Protein AF-A0A496WR95-F1 (afdb_monomer)

Solvent-accessible surface area (backbone atoms only — not comparable to full-atom values): 10090 Å² total; per-residue (Å²): 96,46,70,61,43,47,56,58,39,49,32,73,74,84,10,14,48,16,23,23,54,25,25,51,47,44,75,73,27,64,92,39,68,67,49,46,51,47,42,63,76,55,61,83,81,77,85,80,84,68,96,68,78,82,79,93,57,56,58,22,40,31,86,87,44,93,57,62,47,68,70,46,52,54,48,52,60,55,52,44,74,41,89,82,33,68,60,46,48,50,45,66,73,42,41,69,59,52,25,62,66,62,72,21,18,63,32,64,34,32,53,50,18,45,50,33,53,69,68,69,53,53,43,71,56,45,19,54,51,48,38,57,71,46,42,66,59,32,45,52,51,30,58,50,53,66,72,66,45,81,91,69,64,88,79,50,77,90,76,59,85,68,91,81,66,90,63,85,82,78,82,79,128

Radius of gyration: 20.05 Å; Cα contacts (8 Å, |Δi|>4): 185; chains: 1; bounding box: 42×37×78 Å

Nearest PDB structures (foldseek):
  6hxn-assembly1_A  TM=6.930E-01  e=1.900E-02  Chlorobium limicola
  6hxj-assembly1_B  TM=6.794E-01  e=2.232E-02  Chlorobium limicola
  6nzy-assembly1_C  TM=6.700E-01  e=2.768E-02  Chlorobium limicola
  6qcl-assembly2_B  TM=6.889E-01  e=5.274E-02  Chlorobium limicola
  3o8j-assembly2_D  TM=5.739E-01  e=4.288E-01  Salmonella enterica subsp. enterica serovar Typhimurium

Sequence (173 aa):
ALIAAISVGAGNLGGSREVYTALQYWQQCGTDLDAWREIIKNPPQEERTDSWPEFEHTPGFDPNGGSCPTPVKQLLDHLCSIDGTDTLYWLQKHRADLEGYSQMPLSFSGIAAAIFFDLE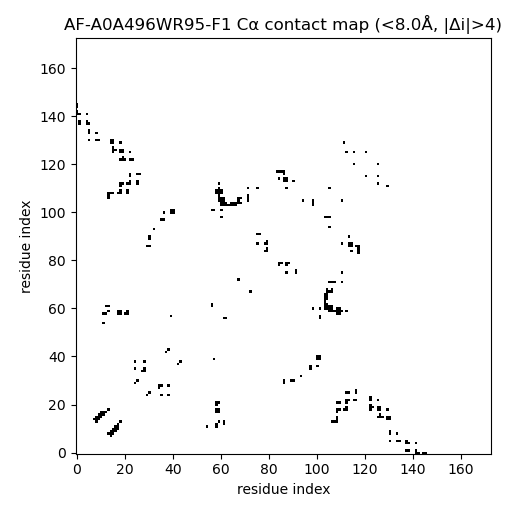FEPEQAEIIYLMLRLPGAAAHALEQEKMGFSRYPFFLDGISLTDDPGPVSNSE

pLDDT: mean 84.77, std 13.88, range [40.72, 97.31]

Secondary structure (DSSP, 8-state):
-HHHHHHHHTSTTTSHHHHHHHHHHHHHHTT-HHHHHHHHHS-----S-S-PPPPSS-TTB-TT-SS--HHHHHHHHHHHTSTT-HHHHHHHHHHHHHHHHHTS-B-HHHHHHHHHHHTT--HHHHHHHHHHHHHHHHHHHHHHHHHH-GGG----GGG---TT---------

Mean predicted aligned error: 8.59 Å

Structure (mmCIF, N/CA/C/O backbone):
data_AF-A0A496WR95-F1
#
_entry.id   AF-A0A496WR95-F1
#
loop_
_atom_site.group_PDB
_atom_site.id
_atom_site.type_symbol
_atom_site.label_atom_id
_atom_site.label_alt_id
_atom_site.label_comp_id
_atom_site.label_asym_id
_atom_site.label_entity_id
_atom_site.label_seq_id
_atom_site.pdbx_PDB_ins_code
_atom_site.Cartn_x
_atom_site.Cartn_y
_atom_site.Cartn_z
_atom_site.occupancy
_atom_site.B_iso_or_equiv
_atom_site.auth_seq_id
_atom_site.auth_comp_id
_atom_site.auth_asym_id
_atom_site.auth_atom_id
_atom_site.pdbx_PDB_model_num
ATOM 1 N N . ALA A 1 1 ? 18.546 6.470 -17.337 1.00 64.94 1 ALA A N 1
ATOM 2 C CA . ALA A 1 1 ? 17.862 5.243 -16.882 1.00 64.94 1 ALA A CA 1
ATOM 3 C C . ALA A 1 1 ? 17.355 5.386 -15.447 1.00 64.94 1 ALA A C 1
ATOM 5 O O . ALA A 1 1 ? 16.148 5.404 -15.272 1.00 64.94 1 ALA A O 1
ATOM 6 N N . LEU A 1 2 ? 18.227 5.588 -14.446 1.00 69.62 2 LEU A N 1
ATOM 7 C CA . LEU A 1 2 ? 17.812 5.649 -13.034 1.00 69.62 2 LEU A CA 1
ATOM 8 C C . LEU A 1 2 ? 16.747 6.717 -12.730 1.00 69.62 2 LEU A C 1
ATOM 10 O O . LEU A 1 2 ? 15.704 6.371 -12.201 1.00 69.62 2 LEU A O 1
ATOM 14 N N . ILE A 1 3 ? 16.965 7.983 -13.107 1.00 77.19 3 ILE A N 1
ATOM 15 C CA . ILE A 1 3 ? 15.983 9.055 -12.848 1.00 77.19 3 ILE A CA 1
ATOM 16 C C . ILE A 1 3 ? 14.618 8.725 -13.466 1.00 77.19 3 ILE A C 1
ATOM 18 O O . ILE A 1 3 ? 13.611 8.832 -12.784 1.00 77.19 3 ILE A O 1
ATOM 22 N N . ALA A 1 4 ? 14.585 8.221 -14.702 1.00 68.81 4 ALA A N 1
ATOM 23 C CA . ALA A 1 4 ? 13.341 7.796 -15.346 1.00 68.81 4 ALA A CA 1
ATOM 24 C C . ALA A 1 4 ? 12.671 6.615 -14.615 1.00 68.81 4 ALA A C 1
ATOM 26 O O . ALA A 1 4 ? 11.460 6.623 -14.422 1.00 68.81 4 ALA A O 1
ATOM 27 N N . ALA A 1 5 ? 13.448 5.627 -14.157 1.00 67.25 5 ALA A N 1
ATOM 28 C CA . ALA A 1 5 ? 12.931 4.493 -13.390 1.00 67.25 5 ALA A CA 1
ATOM 29 C C . ALA A 1 5 ? 12.360 4.920 -12.024 1.00 67.25 5 ALA A C 1
ATOM 31 O O . ALA A 1 5 ? 11.349 4.380 -11.579 1.00 67.25 5 ALA A O 1
ATOM 32 N N . ILE A 1 6 ? 12.977 5.915 -11.380 1.00 74.81 6 ILE A N 1
ATOM 33 C CA . ILE A 1 6 ? 12.491 6.512 -10.129 1.00 74.81 6 ILE A CA 1
ATOM 34 C C . ILE A 1 6 ? 11.215 7.315 -10.380 1.00 74.81 6 ILE A C 1
ATOM 36 O O . ILE A 1 6 ? 10.261 7.162 -9.626 1.00 74.81 6 ILE A O 1
ATOM 40 N N . SER A 1 7 ? 11.162 8.115 -11.449 1.00 76.19 7 SER A N 1
ATOM 41 C CA . SER A 1 7 ? 9.969 8.889 -11.807 1.00 76.19 7 SER A CA 1
ATOM 42 C C . SER A 1 7 ? 8.741 7.999 -12.014 1.00 76.19 7 SER A C 1
ATOM 44 O O . SER A 1 7 ? 7.657 8.360 -11.574 1.00 76.19 7 SER A O 1
ATOM 46 N N . VAL A 1 8 ? 8.903 6.807 -12.601 1.00 69.56 8 VAL A N 1
ATOM 47 C CA . VAL A 1 8 ? 7.811 5.818 -12.705 1.00 69.56 8 VAL A CA 1
ATOM 48 C C . VAL A 1 8 ? 7.398 5.287 -11.326 1.00 69.56 8 VAL A C 1
ATOM 50 O O . VAL A 1 8 ? 6.218 5.070 -11.071 1.00 69.56 8 VAL A O 1
ATOM 53 N N . GLY A 1 9 ? 8.351 5.114 -10.407 1.00 74.06 9 GLY A N 1
ATOM 54 C CA . GLY A 1 9 ? 8.086 4.709 -9.024 1.00 74.06 9 GLY A CA 1
ATOM 55 C C . GLY A 1 9 ? 7.384 5.765 -8.165 1.00 74.06 9 GLY A C 1
ATOM 56 O O . GLY A 1 9 ? 6.936 5.421 -7.074 1.00 74.06 9 GLY A O 1
ATOM 57 N N . ALA A 1 10 ? 7.270 7.006 -8.645 1.00 81.56 10 ALA A N 1
ATOM 58 C CA . ALA A 1 10 ? 6.590 8.097 -7.951 1.00 81.56 10 ALA A CA 1
ATOM 59 C C . ALA A 1 10 ? 5.093 8.231 -8.301 1.00 81.56 10 ALA A C 1
ATOM 61 O O . ALA A 1 10 ? 4.410 9.069 -7.728 1.00 81.56 10 ALA A O 1
ATOM 62 N N . GLY A 1 11 ? 4.581 7.434 -9.246 1.00 81.62 11 GLY A N 1
ATOM 63 C CA . GLY A 1 11 ? 3.224 7.593 -9.780 1.00 81.62 11 GLY A CA 1
ATOM 64 C C . GLY A 1 11 ? 2.087 7.019 -8.921 1.00 81.62 11 GLY A C 1
ATOM 65 O O . GLY A 1 11 ? 2.294 6.455 -7.848 1.00 81.62 11 GLY A O 1
ATOM 66 N N . ASN A 1 12 ? 0.870 7.122 -9.463 1.00 82.25 12 ASN A N 1
ATOM 67 C CA . ASN A 1 12 ? -0.390 6.742 -8.807 1.00 82.25 12 ASN A CA 1
ATOM 68 C C . ASN A 1 12 ? -0.710 5.236 -8.864 1.00 82.25 12 ASN A C 1
ATOM 70 O O . ASN A 1 12 ? -1.647 4.796 -8.211 1.00 82.25 12 ASN A O 1
ATOM 74 N N . LEU A 1 13 ? 0.043 4.434 -9.625 1.00 84.44 13 LEU A N 1
ATOM 75 C CA . LEU A 1 13 ? -0.167 2.986 -9.750 1.00 84.44 13 LEU A CA 1
ATOM 76 C C . LEU A 1 13 ? 1.041 2.226 -9.199 1.00 84.44 13 LEU A C 1
ATOM 78 O O . LEU A 1 13 ? 2.097 2.168 -9.835 1.00 84.44 13 LEU A O 1
ATOM 82 N N . GLY A 1 14 ? 0.904 1.664 -7.999 1.00 79.88 14 GLY A N 1
ATOM 83 C CA . GLY A 1 14 ? 1.973 0.965 -7.289 1.00 79.88 14 GLY A CA 1
ATOM 84 C C . GLY A 1 14 ? 3.138 1.865 -6.864 1.00 79.88 14 GLY A C 1
ATOM 85 O O . GLY A 1 14 ? 4.180 1.345 -6.466 1.00 79.88 14 GLY A O 1
ATOM 86 N N . GLY A 1 15 ? 3.023 3.187 -7.008 1.00 88.00 15 GLY A N 1
ATOM 87 C CA . GLY A 1 15 ? 4.084 4.153 -6.726 1.00 88.00 15 GLY A CA 1
ATOM 88 C C . GLY A 1 15 ? 3.912 4.873 -5.389 1.00 88.00 15 GLY A C 1
ATOM 89 O O . GLY A 1 15 ? 2.991 4.601 -4.622 1.00 88.00 15 GLY A O 1
ATOM 90 N N . SER A 1 16 ? 4.832 5.787 -5.085 1.00 89.75 16 SER A N 1
ATOM 91 C CA . SER A 1 16 ? 4.840 6.499 -3.802 1.00 89.75 16 SER A CA 1
ATOM 92 C C . SER A 1 16 ? 3.624 7.401 -3.597 1.00 89.75 16 SER A C 1
ATOM 94 O O . SER A 1 16 ? 3.122 7.470 -2.477 1.00 89.75 16 SER A O 1
ATOM 96 N N . ARG A 1 17 ? 3.100 8.027 -4.660 1.00 91.44 17 ARG A N 1
ATOM 97 C CA . ARG A 1 17 ? 1.899 8.866 -4.560 1.00 91.44 17 ARG A CA 1
ATOM 98 C C . ARG A 1 17 ? 0.641 8.059 -4.237 1.00 91.44 17 ARG A C 1
ATOM 100 O O . ARG A 1 17 ? -0.261 8.535 -3.548 1.00 91.44 17 ARG A O 1
ATOM 107 N N . GLU A 1 18 ? 0.588 6.806 -4.675 1.00 92.81 18 GLU A N 1
ATOM 108 C CA . GLU A 1 18 ? -0.474 5.900 -4.247 1.00 92.81 18 GLU A CA 1
ATOM 109 C C . GLU A 1 18 ? -0.412 5.640 -2.739 1.00 92.81 18 GLU A C 1
ATOM 111 O O . GLU A 1 18 ? -1.440 5.675 -2.072 1.00 92.81 18 GLU A O 1
ATOM 116 N N . VAL A 1 19 ? 0.789 5.428 -2.190 1.00 95.38 19 VAL A N 1
ATOM 117 C CA . VAL A 1 19 ? 0.980 5.202 -0.749 1.00 95.38 19 VAL A CA 1
ATOM 118 C C . VAL A 1 19 ? 0.586 6.426 0.070 1.00 95.38 19 VAL A C 1
ATOM 120 O O . VAL A 1 19 ? -0.071 6.260 1.093 1.00 95.38 19 VAL A O 1
ATOM 123 N N . TYR A 1 20 ? 0.924 7.633 -0.393 1.00 94.31 20 TYR A N 1
ATOM 124 C CA . TYR A 1 20 ? 0.460 8.890 0.204 1.00 94.31 20 TYR A CA 1
ATOM 125 C C . TYR A 1 20 ? -1.065 8.883 0.382 1.00 94.31 20 TYR A C 1
ATOM 127 O O . TYR A 1 20 ? -1.585 9.039 1.486 1.00 94.31 20 TYR A O 1
ATOM 135 N N . THR A 1 21 ? -1.778 8.619 -0.712 1.00 93.81 21 THR A N 1
ATOM 136 C CA . THR A 1 21 ? -3.245 8.685 -0.756 1.00 93.81 21 THR A CA 1
ATOM 137 C C . THR A 1 21 ? -3.878 7.533 0.030 1.00 93.81 21 THR A C 1
ATOM 139 O O . THR A 1 21 ? -4.827 7.726 0.785 1.00 93.81 21 THR A O 1
ATOM 142 N N . ALA A 1 22 ? -3.314 6.327 -0.075 1.00 95.62 22 ALA A N 1
ATOM 143 C CA . ALA A 1 22 ? -3.753 5.170 0.698 1.00 95.62 22 ALA A CA 1
ATOM 144 C C . ALA A 1 22 ? -3.569 5.389 2.208 1.00 95.62 22 ALA A C 1
ATOM 146 O O . ALA A 1 22 ? -4.422 4.980 2.993 1.00 95.62 22 ALA A O 1
ATOM 147 N N . LEU A 1 23 ? -2.495 6.061 2.632 1.00 96.62 23 LEU A N 1
ATOM 148 C CA . LEU A 1 23 ? -2.289 6.415 4.036 1.00 96.62 23 LEU A CA 1
ATOM 149 C C . LEU A 1 23 ? -3.312 7.453 4.511 1.00 96.62 23 LEU A C 1
ATOM 151 O O . LEU A 1 23 ? -3.843 7.310 5.608 1.00 96.62 23 LEU A O 1
ATOM 155 N N . GLN A 1 24 ? -3.680 8.433 3.682 1.00 95.44 24 GLN A N 1
ATOM 156 C CA . GLN A 1 24 ? -4.786 9.340 4.015 1.00 95.44 24 GLN A CA 1
ATOM 157 C C . GLN A 1 24 ? -6.106 8.584 4.220 1.00 95.44 24 GLN A C 1
ATOM 159 O O . GLN A 1 24 ? -6.883 8.934 5.108 1.00 95.44 24 GLN A O 1
ATOM 164 N N . TYR A 1 25 ? -6.356 7.524 3.446 1.00 95.69 25 TYR A N 1
ATOM 165 C CA . TYR A 1 25 ? -7.543 6.684 3.635 1.00 95.69 25 TYR A CA 1
ATOM 166 C C . TYR A 1 25 ? -7.465 5.914 4.957 1.00 95.69 25 TYR A C 1
ATOM 168 O O . TYR A 1 25 ? -8.442 5.891 5.702 1.00 95.69 25 TYR A O 1
ATOM 176 N N . TRP A 1 26 ? -6.296 5.370 5.312 1.00 97.00 26 TRP A N 1
ATOM 177 C CA . TRP A 1 26 ? -6.075 4.771 6.634 1.00 97.00 26 TRP A CA 1
ATOM 178 C C . TRP A 1 26 ? -6.291 5.766 7.776 1.00 97.00 26 TRP A C 1
ATOM 180 O O . TRP A 1 26 ? -6.940 5.422 8.756 1.00 97.00 26 TRP A O 1
ATOM 190 N N . GLN A 1 27 ? -5.827 7.008 7.647 1.00 95.88 27 GLN A N 1
ATOM 191 C CA . GLN A 1 27 ? -6.040 8.045 8.661 1.00 95.88 27 GLN A CA 1
ATOM 192 C C . GLN A 1 27 ? -7.521 8.422 8.828 1.00 95.88 27 GLN A C 1
ATOM 194 O O . GLN A 1 27 ? -7.944 8.761 9.932 1.00 95.88 27 GLN A O 1
ATOM 199 N N . GLN A 1 28 ? -8.319 8.348 7.757 1.00 95.25 28 GLN A N 1
ATOM 200 C CA . GLN A 1 28 ? -9.756 8.640 7.796 1.00 95.25 28 GLN A CA 1
ATOM 201 C C . GLN A 1 28 ? -10.591 7.460 8.302 1.00 95.25 28 GLN A C 1
ATOM 203 O O . GLN A 1 28 ? -11.514 7.650 9.092 1.00 95.25 28 GLN A O 1
ATOM 208 N N . CYS A 1 29 ? -10.295 6.249 7.831 1.00 96.50 29 CYS A N 1
ATOM 209 C CA . CYS A 1 29 ? -11.113 5.066 8.087 1.00 96.50 29 CYS A CA 1
ATOM 210 C C . CYS A 1 29 ? -10.623 4.244 9.282 1.00 96.50 29 CYS A C 1
ATOM 212 O O . CYS A 1 29 ? -11.418 3.559 9.923 1.00 96.50 29 CYS A O 1
ATOM 214 N N . GLY A 1 30 ? -9.322 4.269 9.578 1.00 95.31 30 GLY A N 1
ATOM 215 C CA . GLY A 1 30 ? -8.693 3.387 10.556 1.00 95.31 30 GLY A CA 1
ATOM 216 C C . GLY A 1 30 ? -9.092 1.929 10.324 1.00 95.31 30 GLY A C 1
ATOM 217 O O . GLY A 1 30 ? -8.994 1.402 9.215 1.00 95.31 30 GLY A O 1
ATOM 218 N N . THR A 1 31 ? -9.596 1.289 11.376 1.00 96.38 31 THR A N 1
ATOM 219 C CA . THR A 1 31 ? -10.086 -0.098 11.372 1.00 96.38 31 THR A CA 1
ATOM 220 C C . THR A 1 31 ? -11.621 -0.198 11.304 1.00 96.38 31 THR A C 1
ATOM 222 O O . THR A 1 31 ? -12.213 -1.191 11.738 1.00 96.38 31 THR A O 1
ATOM 225 N N . ASP A 1 32 ? -12.295 0.816 10.752 1.00 97.12 32 ASP A N 1
ATOM 226 C CA . ASP A 1 32 ? -13.744 0.816 10.524 1.00 97.12 32 ASP A CA 1
ATOM 227 C C . ASP A 1 32 ? -14.089 0.331 9.104 1.00 97.12 32 ASP A C 1
A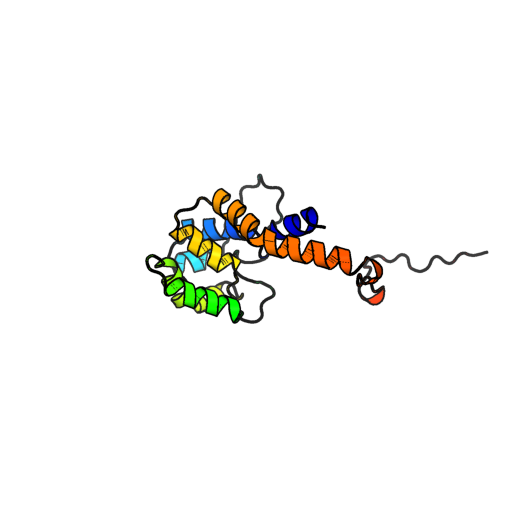TOM 229 O O . ASP A 1 32 ? -13.842 1.006 8.103 1.00 97.12 32 ASP A O 1
ATOM 233 N N . LEU A 1 33 ? -14.698 -0.855 9.015 1.00 96.31 33 LEU A N 1
ATOM 234 C CA . LEU A 1 33 ? -15.049 -1.482 7.740 1.00 96.31 33 LEU A CA 1
ATOM 235 C C . LEU A 1 33 ? -16.119 -0.704 6.960 1.00 96.31 33 LEU A C 1
ATOM 237 O O . LEU A 1 33 ? -16.087 -0.702 5.727 1.00 96.31 33 LEU A O 1
ATOM 241 N N . ASP A 1 34 ? -17.064 -0.064 7.649 1.00 96.69 34 ASP A N 1
ATOM 242 C CA . ASP A 1 34 ? -18.111 0.718 6.992 1.00 96.69 34 ASP A CA 1
ATOM 243 C C . ASP A 1 34 ? -17.529 2.025 6.443 1.00 96.69 34 ASP A C 1
ATOM 245 O O . ASP A 1 34 ? -17.841 2.402 5.312 1.00 96.69 34 ASP A O 1
ATOM 249 N N . ALA A 1 35 ? -16.603 2.656 7.173 1.00 96.88 35 ALA A N 1
ATOM 250 C CA . ALA A 1 35 ? -15.859 3.810 6.667 1.00 96.88 35 ALA A CA 1
ATOM 251 C C . ALA A 1 35 ? -15.055 3.454 5.404 1.00 96.88 35 ALA A C 1
ATOM 253 O O . ALA A 1 35 ? -15.114 4.180 4.410 1.00 96.88 35 ALA A O 1
ATOM 254 N N . TRP A 1 36 ? -14.377 2.300 5.402 1.00 97.31 36 TRP A N 1
ATOM 255 C CA . TRP A 1 36 ? -13.681 1.785 4.219 1.00 97.31 36 TRP A CA 1
ATOM 256 C C . TRP A 1 36 ? -14.625 1.540 3.041 1.00 97.31 36 TRP A C 1
ATOM 258 O O . TRP A 1 36 ? -14.323 1.884 1.900 1.00 97.31 36 TRP A O 1
ATOM 268 N N . ARG A 1 37 ? -15.799 0.961 3.291 1.00 96.56 37 ARG A N 1
ATOM 269 C CA . ARG A 1 37 ? -16.797 0.741 2.241 1.00 96.56 37 ARG A CA 1
ATOM 270 C C . ARG A 1 37 ? -17.270 2.054 1.618 1.00 96.56 37 ARG A C 1
ATOM 272 O O . ARG A 1 37 ? -17.458 2.105 0.402 1.00 96.56 37 ARG A O 1
ATOM 279 N N . GLU A 1 38 ? -17.486 3.085 2.430 1.00 96.00 38 GLU A N 1
ATOM 280 C CA . GLU A 1 38 ? -17.934 4.391 1.950 1.00 96.00 38 GLU A CA 1
ATOM 281 C C . GLU A 1 38 ? -16.842 5.126 1.174 1.00 96.00 38 GLU A C 1
ATOM 283 O O . GLU A 1 38 ? -17.123 5.591 0.071 1.00 96.00 38 GLU A O 1
ATOM 288 N N . ILE A 1 39 ? -15.598 5.162 1.669 1.00 95.06 39 ILE A N 1
ATOM 289 C CA . ILE A 1 39 ? -14.503 5.857 0.973 1.00 95.06 39 ILE A CA 1
ATOM 290 C C . ILE A 1 39 ? -14.156 5.193 -0.366 1.00 95.06 39 ILE A C 1
ATOM 292 O O . ILE A 1 39 ? -13.853 5.878 -1.336 1.00 95.06 39 ILE A O 1
ATOM 296 N N . ILE A 1 40 ? -14.264 3.862 -0.458 1.00 94.12 40 ILE A N 1
ATOM 297 C CA . ILE A 1 40 ? -14.032 3.122 -1.707 1.00 94.12 40 ILE A CA 1
ATOM 298 C C . ILE A 1 40 ? -15.092 3.472 -2.757 1.00 94.12 40 ILE A C 1
ATOM 300 O O . ILE A 1 40 ? -14.782 3.599 -3.940 1.00 94.12 40 ILE A O 1
ATOM 304 N N . LYS A 1 41 ? -16.353 3.617 -2.338 1.00 92.56 41 LYS A N 1
ATOM 305 C CA . LYS A 1 41 ? -17.468 3.935 -3.243 1.00 92.56 41 LYS A CA 1
ATOM 306 C C . LYS A 1 41 ? -17.533 5.410 -3.611 1.00 92.56 41 LYS A C 1
ATOM 308 O O . LYS A 1 41 ? -17.942 5.740 -4.720 1.00 92.56 41 LYS A O 1
ATOM 313 N N . ASN A 1 42 ? -17.185 6.267 -2.661 1.00 91.69 42 ASN A N 1
ATOM 314 C CA . ASN A 1 42 ? -17.281 7.713 -2.749 1.00 91.69 42 ASN A CA 1
ATOM 315 C C . ASN A 1 42 ? -15.915 8.315 -2.381 1.00 91.69 42 ASN A C 1
ATOM 317 O O . ASN A 1 42 ? -15.780 8.896 -1.300 1.00 91.69 42 ASN A O 1
ATOM 321 N N . PRO A 1 43 ? -14.891 8.149 -3.242 1.00 88.88 43 PRO A N 1
ATOM 322 C CA . PRO A 1 43 ? -13.556 8.647 -2.951 1.00 88.88 43 PRO A CA 1
ATOM 323 C C . PRO A 1 43 ? -13.578 10.172 -2.767 1.00 88.88 43 PRO A C 1
ATOM 325 O O . PRO A 1 43 ? -14.312 10.864 -3.486 1.00 88.88 43 PRO A O 1
ATOM 328 N N . PRO A 1 44 ? -12.787 10.721 -1.826 1.00 85.75 44 PRO A N 1
ATOM 329 C CA . PRO A 1 44 ? -12.683 12.159 -1.640 1.00 85.75 44 PRO A CA 1
ATOM 330 C C . PRO A 1 44 ? -12.235 12.832 -2.939 1.00 85.75 44 PRO A C 1
ATOM 332 O O . PRO A 1 44 ? -11.282 12.391 -3.581 1.00 85.75 44 PRO A O 1
ATOM 335 N N . GLN A 1 45 ? -12.910 13.914 -3.325 1.00 74.75 45 GLN A N 1
ATOM 336 C CA . GLN A 1 45 ? -12.435 14.758 -4.416 1.00 74.75 45 GLN A CA 1
ATOM 337 C C . GLN A 1 45 ? -11.308 15.640 -3.879 1.00 74.75 45 GLN A C 1
ATOM 339 O O . GLN A 1 45 ? -11.550 16.485 -3.019 1.00 74.75 45 GLN A O 1
ATOM 344 N N . GLU A 1 46 ? -10.082 15.444 -4.363 1.00 64.88 46 GLU A N 1
ATOM 345 C CA . GLU A 1 46 ? -8.966 16.318 -3.998 1.00 64.88 46 GLU A CA 1
ATOM 346 C C . GLU A 1 46 ? -9.257 17.760 -4.463 1.00 64.88 46 GLU A C 1
ATOM 348 O O . GLU A 1 46 ? -9.455 18.026 -5.655 1.00 64.88 46 GLU A O 1
ATOM 353 N N . GLU A 1 47 ? -9.282 18.713 -3.522 1.00 54.78 47 GLU A N 1
ATOM 354 C CA . GLU A 1 47 ? -9.323 20.147 -3.826 1.00 54.78 47 GLU A CA 1
ATOM 355 C C . GLU A 1 47 ? -7.991 20.546 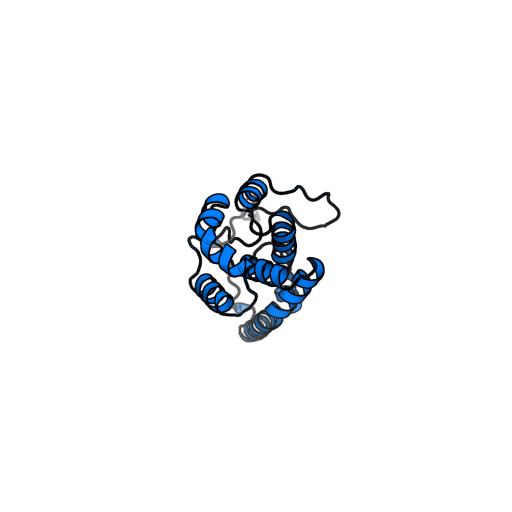-4.487 1.00 54.78 47 GLU A C 1
ATOM 357 O O . GLU A 1 47 ? -6.969 20.783 -3.845 1.00 54.78 47 GLU A O 1
ATOM 362 N N . ARG A 1 48 ? -8.003 20.529 -5.822 1.00 52.47 48 ARG A N 1
ATOM 363 C CA . ARG A 1 48 ? -6.853 20.657 -6.726 1.00 52.47 48 ARG A CA 1
ATOM 364 C C . ARG A 1 48 ? -5.852 21.758 -6.343 1.00 52.47 48 ARG A C 1
ATOM 366 O O . ARG A 1 48 ? -6.106 22.940 -6.566 1.00 52.47 48 ARG A O 1
ATOM 373 N N . THR A 1 49 ? -4.653 21.336 -5.939 1.00 50.88 49 THR A N 1
ATOM 374 C CA . THR A 1 49 ? -3.394 22.087 -6.153 1.00 50.88 49 THR A CA 1
ATOM 375 C C . THR A 1 49 ? -2.313 21.231 -6.838 1.00 50.88 49 THR A C 1
ATOM 377 O O . THR A 1 49 ? -1.346 21.772 -7.373 1.00 50.88 49 THR A O 1
ATOM 380 N N . ASP A 1 50 ? -2.494 19.908 -6.897 1.00 56.28 50 ASP A N 1
ATOM 381 C CA . ASP A 1 50 ? -1.512 18.974 -7.442 1.00 56.28 50 ASP A CA 1
ATOM 382 C C . ASP A 1 50 ? -1.711 18.700 -8.941 1.00 56.28 50 ASP A C 1
ATOM 384 O O . ASP A 1 50 ? -2.821 18.594 -9.454 1.00 56.28 50 ASP A O 1
ATOM 388 N N . SER A 1 51 ? -0.592 18.583 -9.657 1.00 64.25 51 SER A N 1
ATOM 389 C CA . SER A 1 51 ? -0.531 18.319 -11.107 1.00 64.25 51 SER A CA 1
ATOM 390 C C . SER A 1 51 ? -0.739 16.844 -11.486 1.00 64.25 51 SER A C 1
ATOM 392 O O . SER A 1 51 ? -0.495 16.457 -12.631 1.00 64.25 51 SER A O 1
ATOM 394 N N . TRP A 1 52 ? -1.171 16.017 -10.532 1.00 68.56 52 TRP A N 1
ATOM 395 C CA . TRP A 1 52 ? -1.360 14.582 -10.713 1.00 68.56 52 TRP A CA 1
ATOM 396 C C . TRP A 1 52 ? -2.736 14.262 -11.325 1.00 68.56 52 TRP A C 1
ATOM 398 O O . TRP A 1 52 ? -3.714 14.954 -11.039 1.00 68.56 52 TRP A O 1
ATOM 408 N N . PRO A 1 53 ? -2.830 13.231 -12.185 1.00 70.56 53 PRO A N 1
ATOM 409 C CA . PRO A 1 53 ? -4.105 12.771 -12.722 1.00 70.56 53 PRO A CA 1
ATOM 410 C C . PRO A 1 53 ? -4.970 12.132 -11.628 1.00 70.56 53 PRO A C 1
ATOM 412 O O . PRO A 1 53 ? -4.457 11.645 -10.620 1.00 70.56 53 PRO A O 1
ATOM 415 N N . GLU A 1 54 ? -6.282 12.113 -11.855 1.00 77.12 54 GLU A N 1
ATOM 416 C CA . GLU A 1 54 ? -7.250 11.472 -10.959 1.00 77.12 54 GLU A CA 1
ATOM 417 C C . GLU A 1 54 ? -6.973 9.962 -10.849 1.00 77.12 54 GLU A C 1
ATOM 419 O O . GLU A 1 54 ? -6.514 9.326 -11.802 1.00 77.12 54 GLU A O 1
ATOM 424 N N . PHE A 1 55 ? -7.224 9.384 -9.673 1.00 80.38 55 PHE A N 1
ATOM 425 C CA . PHE A 1 55 ? -7.095 7.943 -9.478 1.00 80.38 55 PHE A CA 1
ATOM 426 C C . PHE A 1 55 ? -8.212 7.205 -10.221 1.00 80.38 55 PHE A C 1
ATOM 428 O O . PHE A 1 55 ? -9.395 7.469 -10.014 1.00 80.38 55 PHE A O 1
ATOM 435 N N . GLU A 1 56 ? -7.830 6.240 -11.056 1.00 82.88 56 GLU A N 1
ATOM 436 C CA . GLU A 1 56 ? -8.765 5.352 -11.763 1.00 82.88 56 GLU A CA 1
ATOM 437 C C . GLU A 1 56 ? -9.151 4.122 -10.921 1.00 82.88 56 GLU A C 1
ATOM 439 O O . GLU A 1 56 ? -10.013 3.331 -11.307 1.00 82.88 56 GLU A O 1
ATOM 444 N N . HIS A 1 57 ? -8.511 3.951 -9.762 1.00 89.75 57 HIS A N 1
ATOM 445 C CA . HIS A 1 57 ? -8.651 2.797 -8.883 1.00 89.75 57 HIS A CA 1
ATOM 446 C C . HIS A 1 57 ? -8.545 3.193 -7.409 1.00 89.75 57 HIS A C 1
ATOM 448 O O . HIS A 1 57 ? -8.074 4.277 -7.074 1.00 89.75 57 HIS A O 1
ATOM 454 N N . THR A 1 58 ? -8.972 2.306 -6.509 1.00 92.69 58 THR A N 1
ATOM 455 C CA . THR A 1 58 ? -8.810 2.525 -5.066 1.00 92.69 58 THR A CA 1
ATOM 456 C C . THR A 1 58 ? -7.323 2.457 -4.686 1.00 92.69 58 THR A C 1
ATOM 458 O O . THR A 1 58 ? -6.719 1.398 -4.880 1.00 92.69 58 THR A O 1
ATOM 461 N N . PRO A 1 59 ? -6.731 3.512 -4.091 1.00 93.94 59 PRO A N 1
ATOM 462 C CA . PRO A 1 59 ? -5.330 3.503 -3.679 1.00 93.94 59 PRO A CA 1
ATOM 463 C C .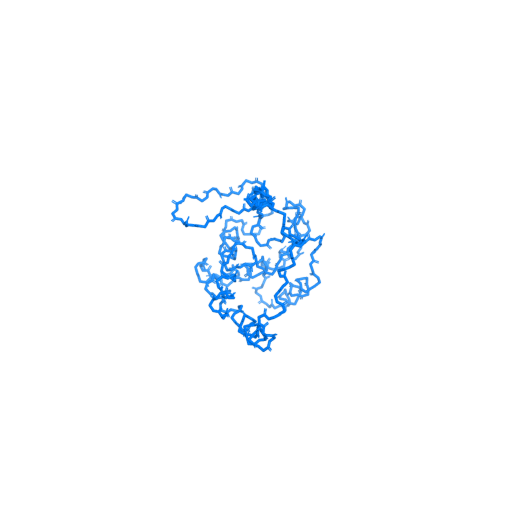 PRO A 1 59 ? -4.986 2.308 -2.782 1.00 93.94 59 PRO A C 1
ATOM 465 O O . PRO A 1 59 ? -5.689 2.015 -1.814 1.00 93.94 59 PRO A O 1
ATOM 468 N N . GLY A 1 60 ? -3.894 1.614 -3.104 1.00 94.69 60 GLY A N 1
ATOM 469 C CA . GLY A 1 60 ? -3.435 0.432 -2.369 1.00 94.69 60 GLY A CA 1
ATOM 470 C C . GLY A 1 60 ? -3.934 -0.898 -2.942 1.00 94.69 60 GLY A C 1
ATOM 471 O O . GLY A 1 60 ? -3.472 -1.963 -2.514 1.00 94.69 60 GLY A O 1
ATOM 472 N N . PHE A 1 61 ? -4.803 -0.859 -3.951 1.00 95.06 61 PHE A N 1
ATOM 473 C CA . PHE A 1 61 ? -5.312 -2.023 -4.673 1.00 95.06 61 PHE A CA 1
ATOM 474 C C . PHE A 1 61 ? -4.812 -2.020 -6.121 1.00 95.06 61 PHE A C 1
ATOM 476 O O . PHE A 1 61 ? -4.539 -0.971 -6.690 1.00 95.06 61 PHE A O 1
ATOM 483 N N . ASP A 1 62 ? -4.657 -3.199 -6.720 1.00 92.56 62 ASP A N 1
ATOM 484 C CA . ASP A 1 62 ? -4.121 -3.330 -8.078 1.00 92.56 62 ASP A CA 1
ATOM 485 C C . ASP A 1 62 ? -5.254 -3.501 -9.110 1.00 92.56 62 ASP A C 1
ATOM 487 O O . ASP A 1 62 ? -5.844 -4.583 -9.170 1.00 92.56 62 ASP A O 1
ATOM 491 N N . PRO A 1 63 ? -5.544 -2.499 -9.965 1.00 90.81 63 PRO A N 1
ATOM 492 C CA . PRO A 1 63 ? -6.596 -2.592 -10.980 1.00 90.81 63 PRO A CA 1
ATOM 493 C C . PRO A 1 63 ? -6.312 -3.638 -12.064 1.00 90.81 63 PRO A C 1
ATOM 495 O O . PRO A 1 63 ? -7.233 -4.089 -12.741 1.00 90.81 63 PRO A O 1
ATOM 498 N N . ASN A 1 64 ? -5.050 -4.042 -12.239 1.00 87.31 64 ASN A N 1
ATOM 499 C CA . ASN A 1 64 ? -4.650 -5.025 -13.245 1.00 87.31 64 ASN A CA 1
ATOM 500 C C . ASN A 1 64 ? -4.555 -6.448 -12.672 1.00 87.31 64 ASN A C 1
ATOM 502 O O . ASN A 1 64 ? -4.268 -7.402 -13.404 1.00 87.31 64 ASN A O 1
ATOM 506 N N . GLY A 1 65 ? -4.774 -6.616 -11.367 1.00 82.94 65 GLY A N 1
ATOM 507 C CA . GLY A 1 65 ? -4.655 -7.899 -10.695 1.00 82.94 65 GLY A CA 1
ATOM 508 C C . GLY A 1 65 ? -5.938 -8.729 -10.789 1.00 82.94 65 GLY A C 1
ATOM 509 O O . GLY A 1 65 ? -7.004 -8.306 -10.363 1.00 82.94 65 GLY A O 1
ATOM 510 N N . GLY A 1 66 ? -5.840 -9.971 -11.273 1.00 83.81 66 GLY A N 1
ATOM 511 C CA . GLY A 1 66 ? -6.984 -10.899 -11.280 1.00 83.81 66 GLY A CA 1
ATOM 512 C C . GLY A 1 66 ? -7.280 -11.548 -9.919 1.00 83.81 66 GLY A C 1
ATOM 513 O O . GLY A 1 66 ? -8.389 -12.004 -9.663 1.00 83.81 66 GLY A O 1
ATOM 514 N N . SER A 1 67 ? -6.279 -11.636 -9.041 1.00 88.94 67 SER A N 1
ATOM 515 C CA . SER A 1 67 ? -6.423 -12.096 -7.656 1.00 88.94 67 SER A CA 1
ATOM 516 C C . SER A 1 67 ? -5.234 -11.620 -6.831 1.00 88.94 67 SER A C 1
ATOM 518 O O . SER A 1 67 ? -4.179 -11.321 -7.391 1.00 88.94 67 SER A O 1
ATOM 520 N N . CYS A 1 68 ? -5.382 -11.581 -5.505 1.00 90.06 68 CYS A N 1
ATOM 521 C CA . CYS A 1 68 ? -4.312 -11.109 -4.633 1.00 90.06 68 CYS A CA 1
ATOM 522 C C . CYS A 1 68 ? -3.043 -11.967 -4.780 1.00 90.06 68 CYS A C 1
ATOM 524 O O . CYS A 1 68 ? -3.101 -13.181 -4.500 1.00 90.06 68 CYS A O 1
ATOM 526 N N . PRO A 1 69 ? -1.913 -11.365 -5.209 1.00 92.75 69 PRO A N 1
ATOM 527 C CA . PRO A 1 69 ? -0.686 -12.098 -5.482 1.00 92.75 69 PRO A CA 1
ATOM 528 C C . PRO A 1 69 ? -0.158 -12.831 -4.246 1.00 92.75 69 PRO A C 1
ATOM 530 O O . PRO A 1 69 ? -0.196 -12.318 -3.128 1.00 92.75 69 PRO A O 1
ATOM 533 N N . THR A 1 70 ? 0.406 -14.024 -4.445 1.00 93.94 70 THR A N 1
ATOM 534 C CA . THR A 1 70 ? 1.024 -14.809 -3.361 1.00 93.94 70 THR A CA 1
ATOM 535 C C . THR A 1 70 ? 2.072 -14.020 -2.563 1.00 93.94 70 THR A C 1
ATOM 537 O O . THR A 1 70 ? 2.010 -14.082 -1.336 1.00 93.94 70 THR A O 1
ATOM 540 N N . PRO A 1 71 ? 2.977 -13.235 -3.188 1.00 94.94 71 PRO A N 1
ATOM 541 C CA . PRO A 1 71 ? 3.958 -12.447 -2.439 1.00 94.94 71 PRO A CA 1
ATOM 542 C C . PRO A 1 71 ? 3.330 -11.397 -1.513 1.00 94.94 71 PRO A C 1
ATOM 544 O O . PRO A 1 71 ? 3.853 -11.151 -0.431 1.00 94.94 71 PRO A O 1
ATOM 547 N N . VAL A 1 72 ? 2.195 -10.810 -1.908 1.00 95.06 72 VAL A N 1
ATOM 548 C CA . VAL A 1 72 ? 1.462 -9.827 -1.094 1.00 95.06 72 VAL A CA 1
ATOM 549 C C . VAL A 1 72 ? 0.879 -10.509 0.145 1.00 95.06 72 VAL A C 1
ATOM 551 O O . VAL A 1 72 ? 1.065 -10.024 1.256 1.00 95.06 72 VAL A O 1
ATOM 554 N N . LYS A 1 73 ? 0.257 -11.683 -0.021 1.00 94.62 73 LYS A N 1
ATOM 555 C CA . LYS A 1 73 ? -0.269 -12.478 1.104 1.00 94.62 73 LYS A CA 1
ATOM 556 C C . LYS A 1 73 ? 0.835 -12.907 2.066 1.00 94.62 73 LYS A C 1
ATOM 558 O O . LYS A 1 73 ? 0.703 -12.712 3.263 1.00 94.62 73 LYS A O 1
ATOM 563 N N . GLN A 1 74 ? 1.939 -13.434 1.537 1.00 96.12 74 GLN A N 1
ATOM 564 C CA . GLN A 1 74 ? 3.077 -13.868 2.351 1.00 96.12 74 GLN A CA 1
ATOM 565 C C . GLN A 1 74 ? 3.697 -12.714 3.139 1.00 96.12 74 GLN A C 1
ATOM 567 O O . GLN A 1 74 ? 4.062 -12.899 4.297 1.00 96.12 74 GLN A O 1
ATOM 572 N N . LEU A 1 75 ? 3.810 -11.533 2.522 1.00 95.31 75 LEU A N 1
ATOM 573 C CA . LEU A 1 75 ? 4.278 -10.340 3.215 1.00 95.31 75 LEU A CA 1
ATOM 574 C C . LEU A 1 75 ? 3.323 -9.959 4.349 1.00 95.31 75 LEU A C 1
ATOM 576 O O . LEU A 1 75 ? 3.784 -9.748 5.466 1.00 95.31 75 LEU A O 1
ATOM 580 N N . LEU A 1 76 ? 2.016 -9.902 4.076 1.00 95.38 76 LEU A N 1
ATOM 581 C CA . LEU A 1 76 ? 1.016 -9.566 5.087 1.00 95.38 76 LEU A CA 1
ATOM 582 C C . LEU A 1 76 ? 1.058 -10.555 6.258 1.00 95.38 76 LEU A C 1
ATOM 584 O O . LEU A 1 76 ? 1.187 -10.139 7.402 1.00 95.38 76 LEU A O 1
ATOM 588 N N . ASP A 1 77 ? 1.045 -11.857 5.964 1.00 94.81 77 ASP A N 1
ATOM 589 C CA . ASP A 1 77 ? 1.102 -12.919 6.972 1.00 94.81 77 ASP A CA 1
ATOM 590 C C . ASP A 1 77 ? 2.367 -12.818 7.837 1.00 94.81 77 ASP A C 1
ATOM 592 O O . ASP A 1 77 ? 2.315 -13.004 9.054 1.00 94.81 77 ASP A O 1
ATOM 596 N N . HIS A 1 78 ? 3.512 -12.514 7.218 1.00 94.56 78 HIS A N 1
ATOM 597 C CA . HIS A 1 78 ? 4.767 -12.359 7.941 1.00 94.56 78 HIS A CA 1
ATOM 598 C C . HIS A 1 78 ? 4.758 -11.123 8.841 1.00 94.56 78 HIS A C 1
ATOM 600 O O . HIS A 1 78 ? 5.169 -11.212 9.995 1.00 94.56 78 HIS A O 1
ATOM 606 N N . LEU A 1 79 ? 4.282 -9.984 8.344 1.00 93.25 79 LEU A N 1
ATOM 607 C CA . LEU A 1 79 ? 4.264 -8.748 9.120 1.00 93.25 79 LEU A CA 1
ATOM 608 C C . LEU A 1 79 ? 3.281 -8.807 10.288 1.00 93.25 79 LEU A C 1
ATOM 610 O O . LEU A 1 79 ? 3.621 -8.322 11.359 1.00 93.25 79 LEU A O 1
ATOM 614 N N . CYS A 1 80 ? 2.135 -9.479 10.131 1.00 93.62 80 CYS A N 1
ATOM 615 C CA . CYS A 1 80 ? 1.231 -9.737 11.252 1.00 93.62 80 CYS A CA 1
ATOM 616 C C . CYS A 1 80 ? 1.945 -10.486 12.390 1.00 93.62 80 CYS A C 1
ATOM 618 O O . CYS A 1 80 ? 1.646 -10.267 13.553 1.00 93.62 80 CYS A O 1
ATOM 620 N N . SER A 1 81 ? 2.936 -11.341 12.103 1.00 91.19 81 SER A N 1
ATOM 621 C CA . SER A 1 81 ? 3.669 -12.058 13.161 1.00 91.19 81 SER A CA 1
ATOM 622 C C . SER A 1 81 ? 4.568 -11.172 14.041 1.00 91.19 81 SER A C 1
ATOM 624 O O . SER A 1 81 ? 5.139 -11.670 15.011 1.00 91.19 81 SER A O 1
ATOM 626 N N . ILE A 1 82 ? 4.707 -9.884 13.712 1.00 91.00 82 ILE A N 1
ATOM 627 C CA . ILE A 1 82 ? 5.493 -8.900 14.460 1.00 91.00 82 ILE A CA 1
ATOM 628 C C . ILE A 1 82 ? 4.579 -8.174 15.457 1.00 91.00 82 ILE A C 1
ATOM 630 O O . ILE A 1 82 ? 3.469 -7.769 15.112 1.00 91.00 82 ILE A O 1
ATOM 634 N N . ASP A 1 83 ? 5.053 -7.981 16.689 1.00 82.56 83 ASP A N 1
ATOM 635 C CA . ASP A 1 83 ? 4.314 -7.253 17.727 1.00 82.56 83 ASP A CA 1
ATOM 636 C C . ASP A 1 83 ? 4.026 -5.796 17.309 1.00 82.56 83 ASP A C 1
ATOM 638 O O . ASP A 1 83 ? 4.876 -5.133 16.714 1.00 82.56 83 ASP A O 1
ATOM 642 N N . GLY A 1 84 ? 2.843 -5.283 17.671 1.00 79.50 84 GLY A N 1
ATOM 643 C CA . GLY A 1 84 ? 2.443 -3.894 17.400 1.00 79.50 84 GLY A CA 1
ATOM 644 C C . GLY A 1 84 ? 1.852 -3.646 16.008 1.00 79.50 84 GLY A C 1
ATOM 645 O O . GLY A 1 84 ? 1.967 -2.538 15.500 1.00 79.50 84 GLY A O 1
ATOM 646 N N . THR A 1 85 ? 1.243 -4.662 15.388 1.00 84.69 85 THR A N 1
ATOM 647 C CA . THR A 1 85 ? 0.694 -4.604 14.019 1.00 84.69 85 THR A CA 1
ATOM 648 C C . THR A 1 85 ? -0.824 -4.828 13.968 1.00 84.69 85 THR A C 1
ATOM 650 O O . THR A 1 85 ? -1.348 -5.569 13.131 1.00 84.69 85 THR A O 1
ATOM 653 N N . ASP A 1 86 ? -1.565 -4.207 14.890 1.00 90.50 86 ASP A N 1
ATOM 654 C CA . ASP A 1 86 ? -3.018 -4.394 15.025 1.00 90.50 86 ASP A CA 1
ATOM 655 C C . ASP A 1 86 ? -3.783 -4.025 13.740 1.00 90.50 86 ASP A C 1
ATOM 657 O O . ASP A 1 86 ? -4.742 -4.715 13.365 1.00 90.50 86 ASP A O 1
ATOM 661 N N . THR A 1 87 ? -3.332 -2.999 13.008 1.00 93.88 87 THR A N 1
ATOM 662 C CA . THR A 1 87 ? -3.927 -2.620 11.718 1.00 93.88 87 THR A CA 1
ATOM 663 C C . THR A 1 87 ? -3.698 -3.695 10.661 1.00 93.88 87 THR A C 1
ATOM 665 O O . THR A 1 87 ? -4.612 -4.002 9.894 1.00 93.88 87 THR A O 1
ATOM 668 N N . LEU A 1 88 ? -2.525 -4.336 10.632 1.00 94.12 88 LEU A N 1
ATOM 669 C CA . LEU A 1 88 ? -2.255 -5.429 9.691 1.00 94.12 88 LEU A CA 1
ATOM 670 C C . LEU A 1 88 ? -3.084 -6.673 9.994 1.00 94.12 88 LEU A C 1
ATOM 672 O O . LEU A 1 88 ? -3.589 -7.302 9.063 1.00 94.12 88 LEU A O 1
ATOM 676 N N . TYR A 1 89 ? -3.298 -7.000 11.270 1.00 94.75 89 TYR A N 1
ATOM 677 C CA . TYR A 1 89 ? -4.222 -8.069 11.650 1.00 94.75 89 TYR A CA 1
ATOM 678 C C . TYR A 1 89 ? -5.648 -7.776 11.184 1.00 94.75 89 TYR A C 1
ATOM 680 O O . TYR A 1 89 ? -6.328 -8.657 10.644 1.00 94.75 89 TYR A O 1
ATOM 688 N N . TRP A 1 90 ? -6.102 -6.533 11.357 1.00 96.81 90 TRP A N 1
ATOM 689 C CA . TRP A 1 90 ? -7.402 -6.102 10.860 1.00 96.81 90 TRP A CA 1
ATOM 690 C C . TRP A 1 90 ? -7.479 -6.199 9.329 1.00 96.81 90 TRP A C 1
ATOM 692 O O . TRP A 1 90 ? -8.422 -6.794 8.799 1.00 96.81 90 TRP A O 1
ATOM 702 N N . LEU A 1 91 ? -6.453 -5.712 8.623 1.00 96.75 91 LEU A N 1
ATOM 703 C CA . LEU A 1 91 ? -6.349 -5.776 7.167 1.00 96.75 91 LEU A CA 1
ATOM 704 C C . LEU A 1 91 ? -6.359 -7.223 6.672 1.00 96.75 91 LEU A C 1
ATOM 706 O O . LEU A 1 91 ? -7.089 -7.540 5.740 1.00 96.75 91 LEU A O 1
ATOM 710 N N . GLN A 1 92 ? -5.608 -8.126 7.302 1.00 95.94 92 GLN A N 1
ATOM 711 C CA . GLN A 1 92 ? -5.576 -9.547 6.947 1.00 95.94 92 GLN A CA 1
ATOM 712 C C . GLN A 1 92 ? -6.958 -10.189 7.079 1.00 95.94 92 GLN A C 1
ATOM 714 O O . GLN A 1 92 ? -7.385 -10.928 6.186 1.00 95.94 92 GLN A O 1
ATOM 719 N N . LYS A 1 93 ? -7.673 -9.877 8.165 1.00 96.62 93 LYS A N 1
ATOM 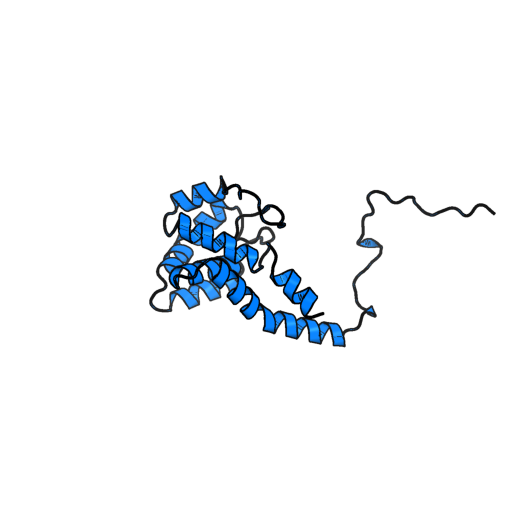720 C CA . LYS A 1 93 ? -9.015 -10.396 8.437 1.00 96.62 93 LYS A CA 1
ATOM 721 C C . LYS A 1 93 ? -10.055 -9.881 7.438 1.00 96.62 93 LYS A C 1
ATOM 723 O O . LYS A 1 93 ? -10.876 -10.670 6.977 1.00 96.62 93 LYS A O 1
ATOM 728 N N . HIS A 1 94 ? -10.011 -8.593 7.103 1.00 97.06 94 HIS A N 1
ATOM 729 C CA . HIS A 1 94 ? -11.006 -7.925 6.255 1.00 97.06 94 HIS A CA 1
ATOM 730 C C . HIS A 1 94 ? -10.579 -7.765 4.791 1.00 97.06 94 HIS A C 1
ATOM 732 O O . HIS A 1 94 ? -11.328 -7.223 3.983 1.00 97.06 94 HIS A O 1
ATOM 738 N N . ARG A 1 95 ? -9.414 -8.303 4.406 1.00 96.00 95 ARG A N 1
ATOM 739 C CA . ARG A 1 95 ? -8.870 -8.234 3.043 1.00 96.00 95 ARG A CA 1
ATOM 740 C C . ARG A 1 95 ? -9.896 -8.624 1.984 1.00 96.00 95 ARG A C 1
ATOM 742 O O . ARG A 1 95 ? -10.056 -7.904 1.012 1.00 96.00 95 ARG A O 1
ATOM 749 N N . ALA A 1 96 ? -10.589 -9.747 2.167 1.00 95.88 96 ALA A N 1
ATOM 750 C CA . ALA A 1 96 ? -11.564 -10.228 1.188 1.00 95.88 96 ALA A CA 1
ATOM 751 C C . ALA A 1 96 ? -12.784 -9.299 1.056 1.00 95.88 96 ALA A C 1
ATOM 753 O O . ALA A 1 96 ? -13.307 -9.146 -0.045 1.00 95.88 96 ALA A O 1
ATOM 754 N N . ASP A 1 97 ? -13.209 -8.661 2.152 1.00 96.94 97 ASP A N 1
ATOM 755 C CA . ASP A 1 97 ? -14.303 -7.685 2.137 1.00 96.94 97 ASP A CA 1
ATOM 756 C C . ASP A 1 97 ? -13.879 -6.429 1.364 1.00 96.94 97 ASP A C 1
ATOM 758 O O . ASP A 1 97 ? -14.595 -5.978 0.472 1.00 96.94 97 ASP A O 1
ATOM 762 N N . LEU A 1 98 ? -12.679 -5.912 1.652 1.00 96.38 98 LEU A N 1
ATOM 763 C CA . LEU A 1 98 ? -12.118 -4.737 0.983 1.00 96.38 98 LEU A CA 1
ATOM 764 C C . LEU A 1 98 ? -11.877 -4.982 -0.512 1.00 96.38 98 LEU A C 1
ATOM 766 O O . LEU A 1 98 ? -12.285 -4.160 -1.326 1.00 96.38 98 LEU A O 1
ATOM 770 N N . GLU A 1 99 ? -11.296 -6.132 -0.876 1.00 96.00 99 GLU A N 1
ATOM 771 C CA . GLU A 1 99 ? -11.142 -6.570 -2.274 1.00 96.00 99 GLU A CA 1
ATOM 772 C C . GLU A 1 99 ? -12.510 -6.696 -2.968 1.00 96.00 99 GLU A C 1
ATOM 774 O O . GLU A 1 99 ? -12.660 -6.376 -4.147 1.00 96.00 99 GLU A O 1
ATOM 779 N N . GLY A 1 100 ? -13.538 -7.124 -2.230 1.00 95.19 100 GLY A N 1
ATOM 780 C CA . GLY A 1 100 ? -14.916 -7.171 -2.708 1.00 95.19 100 GLY A CA 1
ATOM 781 C C . GLY A 1 100 ? -15.540 -5.788 -2.913 1.00 95.19 100 GLY A C 1
ATOM 782 O O . GLY A 1 100 ? -16.335 -5.612 -3.834 1.00 95.19 100 GLY A O 1
ATOM 783 N N . TYR A 1 101 ? -15.198 -4.788 -2.102 1.00 95.19 101 TYR A N 1
ATOM 784 C CA . TYR A 1 101 ? -15.690 -3.421 -2.290 1.00 95.19 101 TYR A CA 1
ATOM 785 C C . TYR A 1 101 ? -14.975 -2.697 -3.429 1.00 95.19 101 TYR A C 1
ATOM 787 O O . TYR A 1 101 ? -15.646 -2.048 -4.229 1.00 95.19 101 TYR A O 1
ATOM 795 N N . SER A 1 102 ? -13.651 -2.836 -3.527 1.00 93.56 102 SER A N 1
ATOM 796 C CA . SER A 1 102 ? -12.845 -2.207 -4.581 1.00 93.56 102 SER A CA 1
ATOM 797 C C . SER A 1 102 ? -12.932 -2.941 -5.920 1.00 93.56 102 SER A C 1
ATOM 799 O O . SER A 1 102 ? -12.590 -2.368 -6.949 1.00 93.56 102 SER A O 1
ATOM 801 N N . GLN A 1 103 ? -13.395 -4.201 -5.917 1.00 94.38 103 GLN A N 1
ATOM 802 C CA . GLN A 1 103 ? -13.342 -5.122 -7.061 1.00 94.38 103 GLN A CA 1
ATOM 803 C C . GLN A 1 103 ? -11.908 -5.364 -7.564 1.00 94.38 103 GLN A C 1
ATOM 805 O O . GLN A 1 103 ? -11.699 -5.729 -8.720 1.00 94.38 103 GLN A O 1
ATOM 810 N N . MET A 1 104 ? -10.914 -5.161 -6.696 1.00 94.69 104 MET A N 1
ATOM 811 C CA . MET A 1 104 ? -9.494 -5.203 -7.030 1.00 94.69 104 MET A CA 1
ATOM 812 C C . MET A 1 104 ? -8.712 -5.884 -5.902 1.00 94.69 104 MET A C 1
ATOM 814 O O . MET A 1 104 ? -9.045 -5.712 -4.729 1.00 94.69 104 MET A O 1
ATOM 818 N N . PRO A 1 105 ? -7.667 -6.670 -6.204 1.00 95.94 105 PRO A N 1
ATOM 819 C CA . PRO A 1 105 ? -6.844 -7.295 -5.179 1.00 95.94 105 PRO A CA 1
ATOM 820 C C . PRO A 1 105 ? -5.982 -6.298 -4.401 1.00 95.94 105 PRO A C 1
ATOM 822 O O . PRO A 1 105 ? -5.508 -5.306 -4.952 1.00 95.94 105 PRO A O 1
ATOM 825 N N . LEU A 1 106 ? -5.691 -6.622 -3.137 1.00 96.62 106 LEU A N 1
ATOM 826 C CA . LEU A 1 106 ? -4.710 -5.887 -2.340 1.00 96.62 106 LEU A CA 1
ATOM 827 C C . LEU A 1 106 ? -3.328 -5.944 -3.007 1.00 96.62 106 LEU A C 1
ATOM 829 O O . LEU A 1 106 ? -2.904 -7.003 -3.487 1.00 96.62 106 LEU A O 1
ATOM 833 N N . SER A 1 107 ? -2.610 -4.822 -2.981 1.00 95.31 107 SER A N 1
ATOM 834 C CA . SER A 1 107 ? -1.259 -4.692 -3.527 1.00 95.31 107 SER A CA 1
ATOM 835 C C . SER A 1 107 ? -0.216 -4.382 -2.439 1.00 95.31 107 SER A C 1
ATOM 837 O O . SER A 1 107 ? -0.536 -4.196 -1.262 1.00 95.31 107 SER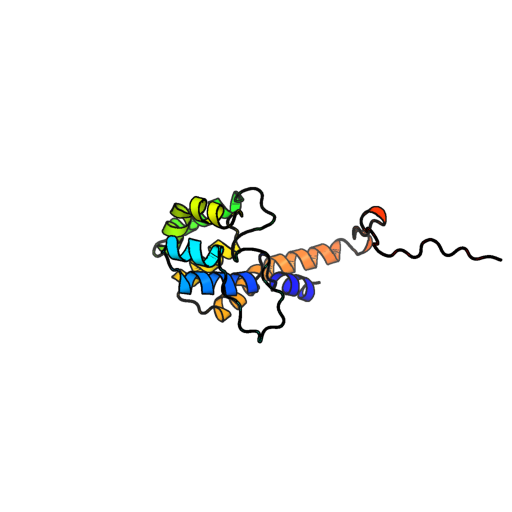 A O 1
ATOM 839 N N . PHE A 1 108 ? 1.062 -4.311 -2.827 1.00 94.81 108 PHE A N 1
ATOM 840 C CA . PHE A 1 108 ? 2.142 -3.946 -1.905 1.00 94.81 108 PHE A CA 1
ATOM 841 C C . PHE A 1 108 ? 2.030 -2.519 -1.360 1.00 94.81 108 PHE A C 1
ATOM 843 O O . PHE A 1 108 ? 2.434 -2.290 -0.222 1.00 94.81 108 PHE A O 1
ATOM 850 N N . SER A 1 109 ? 1.510 -1.565 -2.139 1.00 94.88 109 SER A N 1
ATOM 851 C CA . SER A 1 109 ? 1.324 -0.186 -1.670 1.00 94.88 109 SER A CA 1
ATOM 852 C C . SER A 1 109 ? 0.264 -0.120 -0.567 1.00 94.88 109 SER A C 1
ATOM 854 O O . SER A 1 109 ? 0.462 0.596 0.410 1.00 94.88 109 SER A O 1
ATOM 856 N N . GLY A 1 110 ? -0.788 -0.943 -0.647 1.00 95.81 110 GLY A N 1
ATOM 857 C CA . GLY A 1 110 ? -1.814 -1.048 0.396 1.00 95.81 110 GLY A CA 1
ATOM 858 C C . GLY A 1 110 ? -1.270 -1.584 1.722 1.00 95.81 110 GLY A C 1
ATOM 859 O O . GLY A 1 110 ? -1.562 -1.025 2.777 1.00 95.81 110 GLY A O 1
ATOM 860 N N . ILE A 1 111 ? -0.416 -2.616 1.672 1.00 96.25 111 ILE A N 1
ATOM 861 C CA . ILE A 1 111 ? 0.285 -3.116 2.868 1.00 96.25 111 ILE A CA 1
ATOM 862 C C . ILE A 1 111 ? 1.227 -2.043 3.424 1.00 96.25 111 ILE A C 1
ATOM 864 O O . ILE A 1 111 ? 1.225 -1.799 4.626 1.00 96.25 111 ILE A O 1
ATOM 868 N N . ALA A 1 112 ? 2.019 -1.385 2.570 1.00 96.12 112 ALA A N 1
ATOM 869 C CA . ALA A 1 112 ? 2.950 -0.348 3.011 1.00 96.12 112 ALA A CA 1
ATOM 870 C C . ALA A 1 112 ? 2.229 0.814 3.710 1.00 96.12 112 ALA A C 1
ATOM 872 O O . ALA A 1 112 ? 2.664 1.239 4.775 1.00 96.12 112 ALA A O 1
ATOM 873 N N . ALA A 1 113 ? 1.105 1.276 3.157 1.00 96.94 113 ALA A N 1
ATOM 874 C CA . ALA A 1 113 ? 0.290 2.321 3.768 1.00 96.94 113 ALA A CA 1
ATOM 875 C C . ALA A 1 113 ? -0.248 1.908 5.149 1.00 96.94 113 ALA A C 1
ATOM 877 O O . ALA A 1 113 ? -0.174 2.700 6.082 1.00 96.94 113 ALA A O 1
ATOM 878 N N . ALA A 1 114 ? -0.705 0.660 5.308 1.00 96.62 114 ALA A N 1
ATOM 879 C CA . ALA A 1 114 ? -1.171 0.150 6.599 1.00 96.62 114 ALA A CA 1
ATOM 880 C C . ALA A 1 114 ? -0.049 0.102 7.656 1.00 96.62 114 ALA A C 1
ATOM 882 O O . ALA A 1 114 ? -0.268 0.475 8.803 1.00 96.62 114 ALA A O 1
ATOM 883 N N . ILE A 1 115 ? 1.171 -0.290 7.266 1.00 95.44 115 ILE A N 1
ATOM 884 C CA . ILE A 1 115 ? 2.340 -0.252 8.165 1.00 95.44 115 ILE A CA 1
ATOM 885 C C . ILE A 1 115 ? 2.684 1.188 8.545 1.00 95.44 115 ILE A C 1
ATOM 887 O O . ILE A 1 115 ? 2.962 1.471 9.703 1.00 95.44 115 ILE A O 1
ATOM 891 N N . PHE A 1 116 ? 2.711 2.105 7.576 1.00 96.19 116 PHE A N 1
ATOM 892 C CA . PHE A 1 116 ? 3.038 3.503 7.851 1.00 96.19 116 PHE A CA 1
ATOM 893 C C . PHE A 1 116 ? 2.001 4.173 8.751 1.00 96.19 116 PHE A C 1
ATOM 895 O O . PHE A 1 116 ? 2.368 5.033 9.547 1.00 96.19 116 PHE A O 1
ATOM 902 N N . PHE A 1 117 ? 0.746 3.728 8.684 1.00 96.31 117 PHE A N 1
ATOM 903 C CA . PHE A 1 117 ? -0.283 4.114 9.637 1.00 96.31 117 PHE A CA 1
ATOM 904 C C . PHE A 1 117 ? 0.026 3.612 11.057 1.00 96.31 117 PHE A C 1
ATOM 906 O O . PHE A 1 117 ? 0.031 4.420 11.982 1.00 96.31 117 PHE A O 1
ATOM 913 N N . ASP A 1 118 ? 0.373 2.329 11.228 1.00 93.31 118 ASP A N 1
ATOM 914 C CA . ASP A 1 118 ? 0.798 1.776 12.531 1.00 93.31 118 ASP A CA 1
ATOM 915 C C . ASP A 1 118 ? 2.057 2.471 13.089 1.00 93.31 118 ASP A C 1
ATOM 917 O O . ASP A 1 118 ? 2.232 2.578 14.301 1.00 93.31 118 ASP A O 1
ATOM 921 N N . LEU A 1 119 ? 2.938 2.960 12.211 1.00 93.88 119 LEU A N 1
ATOM 922 C CA . LEU A 1 119 ? 4.148 3.707 12.572 1.00 93.88 119 LEU A CA 1
ATOM 923 C C . LEU A 1 119 ? 3.913 5.212 12.788 1.00 93.88 119 LEU A C 1
ATOM 925 O O . LEU A 1 119 ? 4.884 5.933 13.021 1.00 93.88 119 LEU A O 1
ATOM 929 N N . GLU A 1 120 ? 2.665 5.681 12.707 1.00 95.31 120 GLU A N 1
ATOM 930 C CA . GLU A 1 120 ? 2.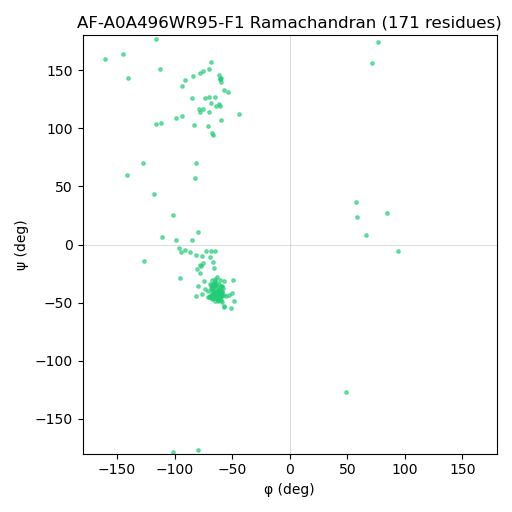277 7.086 12.889 1.00 95.31 120 GLU A CA 1
ATOM 931 C C . GLU A 1 120 ? 2.991 8.052 11.925 1.00 95.31 120 GLU A C 1
ATOM 933 O O . GLU A 1 120 ? 3.364 9.169 12.287 1.00 95.31 120 GLU A O 1
ATOM 938 N N . PHE A 1 121 ? 3.220 7.627 10.680 1.00 96.31 121 PHE A N 1
ATOM 939 C CA . PHE A 1 121 ? 3.825 8.498 9.675 1.00 96.31 121 PHE A CA 1
ATOM 940 C C . PHE A 1 121 ? 2.813 9.492 9.112 1.00 96.31 121 PHE A C 1
ATOM 942 O O . PHE A 1 121 ? 1.638 9.182 8.908 1.00 96.31 121 PHE A O 1
ATOM 949 N N . GLU A 1 122 ? 3.318 10.674 8.766 1.00 96.94 122 GLU A N 1
ATOM 950 C CA . GLU A 1 122 ? 2.589 11.610 7.915 1.00 96.94 122 GLU A CA 1
ATOM 951 C C . GLU A 1 122 ? 2.621 11.140 6.446 1.00 96.94 122 GLU A C 1
ATOM 953 O O . GLU A 1 122 ? 3.618 10.535 6.016 1.00 96.94 122 GLU A O 1
ATOM 958 N N . PRO A 1 123 ? 1.585 11.437 5.637 1.00 94.44 123 PRO A N 1
ATOM 959 C CA . PRO A 1 123 ? 1.515 11.045 4.228 1.00 94.44 123 PRO A CA 1
ATOM 960 C C . PRO A 1 123 ? 2.771 11.394 3.415 1.00 94.44 123 PRO A C 1
ATOM 962 O O . PRO A 1 123 ? 3.281 10.559 2.663 1.00 94.44 123 PRO A O 1
ATOM 965 N N . GLU A 1 124 ? 3.337 12.584 3.618 1.00 93.06 124 GLU A N 1
ATOM 966 C CA . GLU A 1 124 ? 4.547 13.047 2.929 1.00 93.06 124 GLU A CA 1
ATOM 967 C C . GLU A 1 124 ? 5.785 12.216 3.307 1.00 93.06 124 GLU A C 1
ATOM 969 O O . GLU A 1 124 ? 6.664 11.965 2.478 1.00 93.06 124 GLU A O 1
ATOM 974 N N . GLN A 1 125 ? 5.870 11.759 4.561 1.00 95.56 125 GLN A N 1
ATOM 975 C CA . GLN A 1 125 ? 6.973 10.914 5.028 1.00 95.56 125 GLN A CA 1
ATOM 976 C C . GLN A 1 125 ? 6.884 9.522 4.403 1.00 95.56 125 GLN A C 1
ATOM 978 O O . GLN A 1 125 ? 7.887 8.992 3.914 1.00 95.56 125 GLN A O 1
ATOM 983 N N . ALA A 1 126 ? 5.679 8.950 4.388 1.00 95.44 126 ALA A N 1
ATOM 984 C CA . ALA A 1 126 ? 5.405 7.650 3.793 1.00 95.44 126 ALA A CA 1
ATOM 985 C C . ALA A 1 126 ? 5.730 7.625 2.293 1.00 95.44 126 ALA A C 1
ATOM 987 O O . ALA A 1 126 ? 6.372 6.686 1.818 1.00 95.44 126 ALA A O 1
ATOM 988 N N . GLU A 1 127 ? 5.363 8.681 1.563 1.00 93.19 127 GLU A N 1
ATOM 989 C CA . GLU A 1 127 ? 5.679 8.836 0.142 1.00 93.19 127 GLU A CA 1
ATOM 990 C C . GLU A 1 127 ? 7.195 8.772 -0.107 1.00 93.19 127 GLU A C 1
ATOM 992 O O . GLU A 1 127 ? 7.686 7.943 -0.882 1.00 93.19 127 GLU A O 1
ATOM 997 N N . ILE A 1 128 ? 7.961 9.606 0.601 1.00 92.00 128 ILE A N 1
ATOM 998 C CA . ILE A 1 128 ? 9.418 9.688 0.446 1.00 92.00 128 ILE A CA 1
ATOM 999 C C . ILE A 1 128 ? 10.083 8.351 0.796 1.00 92.00 128 ILE A C 1
ATOM 1001 O O . ILE A 1 128 ? 10.955 7.876 0.063 1.00 92.00 128 ILE A O 1
ATOM 1005 N N . ILE A 1 129 ? 9.676 7.722 1.899 1.00 94.31 129 ILE A N 1
ATOM 1006 C CA . ILE A 1 129 ? 10.260 6.457 2.358 1.00 94.31 129 ILE A CA 1
ATOM 1007 C C . ILE A 1 129 ? 9.936 5.327 1.382 1.00 94.31 129 ILE A C 1
ATOM 1009 O O . ILE A 1 129 ? 10.826 4.551 1.028 1.00 94.31 129 ILE A O 1
ATOM 1013 N N . TYR A 1 130 ? 8.703 5.251 0.881 1.00 94.12 130 TYR A N 1
ATOM 1014 C CA . TYR A 1 130 ? 8.335 4.248 -0.114 1.00 94.12 130 TYR A CA 1
ATOM 1015 C C . TYR A 1 130 ? 9.142 4.406 -1.407 1.00 94.12 130 TYR A C 1
ATOM 1017 O O . TYR A 1 130 ? 9.621 3.418 -1.972 1.00 94.12 130 TYR A O 1
ATOM 1025 N N . LEU A 1 131 ? 9.377 5.649 -1.842 1.00 91.25 131 LEU A N 1
ATOM 1026 C CA . LEU A 1 131 ? 10.244 5.926 -2.982 1.00 91.25 131 LEU A CA 1
ATOM 1027 C C . LEU A 1 131 ? 11.675 5.433 -2.728 1.00 91.25 131 LEU A C 1
ATOM 1029 O O . LEU A 1 131 ? 12.248 4.771 -3.595 1.00 91.25 131 LEU A O 1
ATOM 1033 N N . MET A 1 132 ? 12.227 5.681 -1.532 1.00 91.19 132 MET A N 1
ATOM 1034 C CA . MET A 1 132 ? 13.549 5.183 -1.130 1.00 91.19 132 MET A CA 1
ATOM 1035 C C . MET A 1 132 ? 13.633 3.653 -1.169 1.00 91.19 132 MET A C 1
ATOM 1037 O O . MET A 1 132 ? 14.606 3.112 -1.695 1.00 91.19 132 MET A O 1
ATOM 1041 N N . LEU A 1 133 ? 12.608 2.950 -0.677 1.00 91.56 133 LEU A N 1
ATOM 1042 C CA . LEU A 1 133 ? 12.550 1.482 -0.685 1.00 91.56 133 LEU A CA 1
ATOM 1043 C C . LEU A 1 133 ? 12.533 0.897 -2.105 1.00 91.56 133 LEU A C 1
ATOM 1045 O O . LEU A 1 133 ? 13.033 -0.207 -2.323 1.00 91.56 133 LEU A O 1
ATOM 1049 N N . ARG A 1 134 ? 12.017 1.639 -3.092 1.00 87.94 134 ARG A N 1
ATOM 1050 C CA . ARG A 1 134 ? 12.029 1.231 -4.507 1.00 87.94 134 ARG A CA 1
ATOM 1051 C C . ARG A 1 134 ? 13.365 1.487 -5.212 1.00 87.94 134 ARG A C 1
ATOM 1053 O O . ARG A 1 134 ? 13.635 0.844 -6.231 1.00 87.94 134 ARG A O 1
ATOM 1060 N N . LEU A 1 135 ? 14.213 2.385 -4.694 1.00 86.69 135 LEU A N 1
ATOM 1061 C CA . LEU A 1 135 ? 15.469 2.789 -5.347 1.00 86.69 135 LEU A CA 1
ATOM 1062 C C . LEU A 1 135 ? 16.407 1.623 -5.684 1.00 86.69 135 LEU A C 1
ATOM 1064 O O . LEU A 1 135 ? 16.921 1.615 -6.803 1.00 86.69 135 LEU A O 1
ATOM 1068 N N . PRO A 1 136 ? 16.644 0.631 -4.801 1.00 90.00 136 PRO A N 1
ATOM 1069 C CA . PRO A 1 136 ? 17.570 -0.455 -5.112 1.00 90.00 136 PRO A CA 1
ATOM 1070 C C . PRO A 1 136 ? 17.120 -1.278 -6.325 1.00 90.00 136 PRO A C 1
ATOM 1072 O O . PRO A 1 136 ? 17.933 -1.584 -7.196 1.00 90.00 136 PRO A O 1
ATOM 1075 N N . GLY A 1 137 ? 15.819 -1.578 -6.421 1.00 87.00 137 GLY A N 1
ATOM 1076 C CA . GLY A 1 137 ? 15.244 -2.296 -7.561 1.00 87.00 137 GLY A CA 1
ATOM 1077 C C . GLY A 1 137 ? 15.316 -1.479 -8.850 1.00 87.00 137 GLY A C 1
ATOM 1078 O O . GLY A 1 137 ? 15.759 -1.981 -9.882 1.00 87.00 137 GLY A O 1
ATOM 1079 N N . ALA A 1 138 ? 14.972 -0.189 -8.780 1.00 86.12 138 ALA A N 1
ATOM 1080 C CA . ALA A 1 138 ? 15.092 0.726 -9.914 1.00 86.12 138 ALA A CA 1
ATOM 1081 C C . ALA A 1 138 ? 16.547 0.863 -10.403 1.00 86.12 138 ALA A C 1
ATOM 1083 O O . ALA A 1 138 ? 16.797 0.876 -11.608 1.00 86.12 138 ALA A O 1
ATOM 1084 N N . ALA A 1 139 ? 17.516 0.919 -9.485 1.00 85.88 139 ALA A N 1
ATOM 1085 C CA . ALA A 1 139 ? 18.938 0.960 -9.808 1.00 85.88 139 ALA A CA 1
ATOM 1086 C C . ALA A 1 139 ? 19.425 -0.340 -10.455 1.00 85.88 139 ALA A C 1
ATOM 1088 O O . ALA A 1 139 ? 20.128 -0.283 -11.464 1.00 85.88 139 ALA A O 1
ATOM 1089 N N . ALA A 1 140 ? 19.013 -1.498 -9.934 1.00 87.94 140 ALA A N 1
ATOM 1090 C CA . ALA A 1 140 ? 19.339 -2.789 -10.533 1.00 87.94 140 ALA A CA 1
ATOM 1091 C C . ALA A 1 140 ? 18.803 -2.889 -11.971 1.00 87.94 140 ALA A C 1
ATOM 1093 O O . ALA A 1 140 ? 19.567 -3.198 -12.886 1.00 87.94 140 ALA A O 1
ATOM 1094 N N . HIS A 1 141 ? 17.534 -2.529 -12.191 1.00 82.75 141 HIS A N 1
ATOM 1095 C CA . HIS A 1 141 ? 16.943 -2.496 -13.531 1.00 82.75 141 HIS A CA 1
ATOM 1096 C C . HIS A 1 141 ? 17.635 -1.494 -14.458 1.00 82.75 141 HIS A C 1
ATOM 1098 O O . HIS A 1 141 ? 17.872 -1.807 -15.622 1.00 82.75 141 HIS A O 1
ATOM 1104 N N . ALA A 1 142 ? 18.007 -0.310 -13.966 1.00 82.75 142 ALA A N 1
ATOM 1105 C CA . ALA A 1 142 ? 18.727 0.677 -14.767 1.00 82.75 142 ALA A CA 1
ATOM 1106 C C . ALA A 1 142 ? 20.092 0.146 -15.248 1.00 82.75 142 ALA A C 1
ATOM 1108 O O . ALA A 1 142 ? 20.434 0.323 -16.418 1.00 82.75 142 ALA A O 1
ATOM 1109 N N . LEU A 1 143 ? 20.840 -0.537 -14.373 1.00 84.75 143 LEU A N 1
ATOM 1110 C CA . LEU A 1 143 ? 22.117 -1.176 -14.717 1.00 84.75 143 LEU A CA 1
ATOM 1111 C C . LEU A 1 143 ? 21.937 -2.354 -15.685 1.00 84.75 143 LEU A C 1
ATOM 1113 O O . LEU A 1 143 ? 22.790 -2.603 -16.535 1.00 84.75 143 LEU A O 1
ATOM 1117 N N . GLU A 1 144 ? 20.842 -3.103 -15.560 1.00 83.38 144 GLU A N 1
ATOM 1118 C CA . GLU A 1 144 ? 20.518 -4.207 -16.464 1.00 83.38 144 GLU A CA 1
ATOM 1119 C C . GLU A 1 144 ? 20.154 -3.701 -17.870 1.00 83.38 144 GLU A C 1
ATOM 1121 O O . GLU A 1 144 ? 20.664 -4.213 -18.870 1.00 83.38 144 GLU A O 1
ATOM 1126 N N . GLN A 1 145 ? 19.339 -2.646 -17.953 1.00 77.19 145 GLN A N 1
ATOM 1127 C CA . GLN A 1 145 ? 18.960 -2.002 -19.212 1.00 77.19 145 GLN A CA 1
ATOM 1128 C C . GLN A 1 145 ? 20.166 -1.416 -19.953 1.00 77.19 145 GLN A C 1
ATOM 1130 O O . GLN A 1 145 ? 20.246 -1.534 -21.175 1.00 77.19 145 GLN A O 1
ATOM 1135 N N . GLU A 1 146 ? 21.126 -0.831 -19.229 1.00 77.31 146 GLU A N 1
ATOM 1136 C CA . GLU A 1 146 ? 22.380 -0.343 -19.814 1.00 77.31 146 GLU A CA 1
ATOM 1137 C C . GLU A 1 146 ? 23.154 -1.471 -20.516 1.00 77.31 146 GLU A C 1
ATOM 1139 O O . GLU A 1 146 ? 23.670 -1.281 -21.618 1.00 77.31 146 GLU A O 1
ATOM 1144 N N . LYS A 1 147 ? 23.172 -2.675 -19.928 1.00 76.25 147 LYS A N 1
ATOM 1145 C CA . LYS A 1 147 ? 23.861 -3.845 -20.493 1.00 76.25 147 LYS A CA 1
ATOM 1146 C C . LYS A 1 147 ? 23.131 -4.475 -21.681 1.00 76.25 147 LYS A C 1
ATOM 1148 O O . LYS A 1 147 ? 23.792 -5.039 -22.549 1.00 76.25 147 LYS A O 1
ATOM 1153 N N . MET A 1 148 ? 21.797 -4.424 -21.726 1.00 66.88 148 MET A N 1
ATOM 1154 C CA . MET A 1 148 ? 21.010 -5.056 -22.799 1.00 66.88 148 MET A CA 1
ATOM 1155 C C . MET A 1 148 ? 21.011 -4.277 -24.124 1.00 66.88 148 MET A C 1
ATOM 1157 O O . MET A 1 148 ? 20.738 -4.877 -25.165 1.00 66.88 148 MET A O 1
ATOM 1161 N N . GLY A 1 149 ? 21.360 -2.986 -24.107 1.00 58.84 149 GLY A N 1
ATOM 1162 C CA . GLY A 1 149 ? 21.434 -2.140 -25.300 1.00 58.84 149 GLY A CA 1
ATOM 1163 C C . GLY A 1 149 ? 20.067 -1.783 -25.909 1.00 58.84 149 GLY A C 1
ATOM 1164 O O . GLY A 1 149 ? 19.066 -2.476 -25.754 1.00 58.84 149 GLY A O 1
ATOM 1165 N N . PHE A 1 150 ? 20.020 -0.672 -26.644 1.00 59.44 150 PHE A N 1
ATOM 1166 C CA . PHE A 1 150 ? 18.806 -0.113 -27.268 1.00 59.44 150 PHE A CA 1
ATOM 1167 C C . PHE A 1 150 ? 18.206 -0.982 -28.391 1.00 59.44 150 PHE A C 1
ATOM 1169 O O . PHE A 1 150 ? 17.053 -0.792 -28.763 1.00 59.44 150 PHE A O 1
ATOM 1176 N N . SER A 1 151 ? 18.951 -1.960 -28.914 1.00 58.53 151 SER A N 1
ATOM 1177 C CA . SER A 1 151 ? 18.551 -2.819 -30.041 1.00 58.53 151 SER A CA 1
ATOM 1178 C C . SER A 1 151 ? 17.483 -3.870 -29.711 1.00 58.53 151 SER A C 1
ATOM 1180 O O . SER A 1 151 ? 17.018 -4.564 -30.612 1.00 58.53 151 SER A O 1
ATOM 1182 N N . ARG A 1 152 ? 17.090 -4.004 -28.438 1.00 57.22 152 ARG A N 1
ATOM 1183 C CA . ARG A 1 152 ? 16.056 -4.942 -27.969 1.00 57.22 152 ARG A CA 1
ATOM 1184 C C . ARG A 1 152 ? 14.765 -4.271 -27.494 1.00 57.22 152 ARG A C 1
ATOM 1186 O O . ARG A 1 152 ? 13.891 -4.964 -26.978 1.00 57.22 152 ARG A O 1
ATOM 1193 N N . TYR A 1 153 ? 14.628 -2.954 -27.654 1.00 57.38 153 TYR A N 1
ATOM 1194 C CA . TYR A 1 153 ? 13.374 -2.278 -27.324 1.00 57.38 153 TYR A CA 1
ATOM 1195 C C . TYR A 1 153 ? 12.249 -2.768 -28.253 1.00 57.38 153 TYR A C 1
ATOM 1197 O O . TYR A 1 153 ? 12.417 -2.717 -29.474 1.00 57.38 153 TYR A O 1
ATOM 1205 N N . PRO A 1 154 ? 11.109 -3.238 -27.714 1.00 56.38 154 PRO A N 1
ATOM 1206 C CA . PRO A 1 154 ? 10.049 -3.863 -28.494 1.00 56.38 154 PRO A CA 1
ATOM 1207 C C . PRO A 1 154 ? 9.141 -2.799 -29.124 1.00 56.38 154 PRO A C 1
ATOM 1209 O O . PRO A 1 154 ? 7.936 -2.787 -28.896 1.00 56.38 154 PRO A O 1
ATOM 1212 N N . PHE A 1 155 ? 9.699 -1.889 -29.922 1.00 55.34 155 PHE A N 1
ATOM 1213 C CA . PHE A 1 155 ? 8.892 -1.085 -30.840 1.00 55.34 155 PHE A CA 1
ATOM 1214 C C . PHE A 1 155 ? 8.622 -1.926 -32.086 1.00 55.34 155 PHE A C 1
ATOM 1216 O O . PHE A 1 155 ? 9.196 -1.706 -33.150 1.00 55.34 155 PHE A O 1
ATOM 1223 N N . PHE A 1 156 ? 7.793 -2.956 -31.936 1.00 56.81 156 PHE A N 1
ATOM 1224 C CA . PHE A 1 156 ? 7.242 -3.636 -33.096 1.00 56.81 156 PHE A CA 1
ATOM 1225 C C . PHE A 1 156 ? 6.186 -2.711 -33.702 1.00 56.81 156 PHE A C 1
ATOM 1227 O O . PHE A 1 156 ? 5.276 -2.274 -32.998 1.00 56.81 156 PHE A O 1
ATOM 1234 N N . LEU A 1 157 ? 6.318 -2.410 -34.997 1.00 54.34 157 LEU A N 1
ATOM 1235 C CA . LEU A 1 157 ? 5.331 -1.653 -35.782 1.00 54.34 157 LEU A CA 1
ATOM 1236 C C . LEU A 1 157 ? 3.902 -2.205 -35.601 1.00 54.34 157 LEU A C 1
ATOM 1238 O O . LEU A 1 157 ? 2.954 -1.432 -35.576 1.00 54.34 157 LEU A O 1
ATOM 1242 N N . ASP A 1 158 ? 3.767 -3.514 -35.366 1.00 58.50 158 ASP A N 1
ATOM 1243 C CA . ASP A 1 158 ? 2.483 -4.201 -35.165 1.00 58.50 158 ASP A CA 1
ATOM 1244 C C . ASP A 1 158 ? 1.844 -3.980 -33.777 1.00 58.50 158 ASP A C 1
ATOM 1246 O O . ASP A 1 158 ? 0.705 -4.382 -33.550 1.00 58.50 158 ASP A O 1
ATOM 1250 N N . GLY A 1 159 ? 2.563 -3.374 -32.824 1.00 55.62 159 GLY A N 1
ATOM 1251 C CA . GLY A 1 159 ? 2.066 -3.094 -31.469 1.00 55.62 159 GLY A CA 1
ATOM 1252 C C . GLY A 1 159 ? 1.466 -1.696 -31.291 1.00 55.62 159 GLY A C 1
ATOM 1253 O O . GLY A 1 159 ? 0.934 -1.393 -30.224 1.00 55.62 159 GLY A O 1
ATOM 1254 N N . ILE A 1 160 ? 1.564 -0.836 -32.308 1.00 63.44 160 ILE A N 1
ATOM 1255 C CA . ILE A 1 160 ? 1.101 0.553 -32.264 1.00 63.44 160 ILE A CA 1
ATOM 1256 C C . ILE A 1 160 ? -0.090 0.684 -33.212 1.00 63.44 160 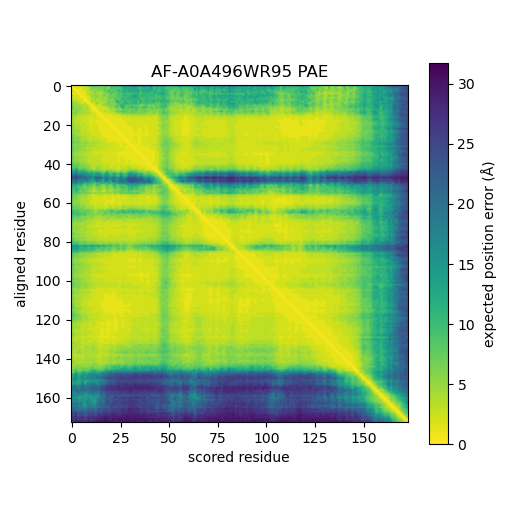ILE A C 1
ATOM 1258 O O . ILE A 1 160 ? 0.069 0.735 -34.427 1.00 63.44 160 ILE A O 1
ATOM 1262 N N . SER A 1 161 ? -1.296 0.759 -32.652 1.00 66.50 161 SER A N 1
ATOM 1263 C CA . SER A 1 161 ? -2.487 1.123 -33.420 1.00 66.50 161 SER A CA 1
ATOM 1264 C C . SER A 1 161 ? -2.561 2.643 -33.519 1.00 66.50 161 SER A C 1
ATOM 1266 O O . SER A 1 161 ? -2.931 3.316 -32.557 1.00 66.50 161 SER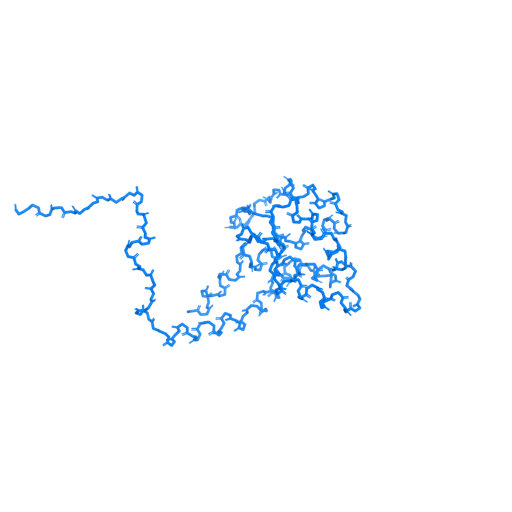 A O 1
ATOM 1268 N N . LEU A 1 162 ? -2.201 3.191 -34.676 1.00 72.06 162 LEU A N 1
ATOM 1269 C CA . LEU A 1 162 ? -2.368 4.612 -34.964 1.00 72.06 162 LEU A CA 1
ATOM 1270 C C . LEU A 1 162 ? -3.850 4.898 -35.242 1.00 72.06 162 LEU A C 1
ATOM 1272 O O . LEU A 1 162 ? -4.423 4.378 -36.194 1.00 72.06 162 LEU A O 1
ATOM 1276 N N . THR A 1 163 ? -4.486 5.712 -34.401 1.00 74.44 163 THR A N 1
ATOM 1277 C CA . THR A 1 163 ? -5.891 6.124 -34.579 1.00 74.44 163 THR A CA 1
ATOM 1278 C C . THR A 1 163 ? -6.091 7.175 -35.673 1.00 74.44 163 THR A C 1
ATOM 1280 O O . THR A 1 163 ? -7.220 7.368 -36.108 1.00 74.44 163 THR A O 1
ATOM 1283 N N . ASP A 1 164 ? -5.018 7.835 -36.115 1.00 72.12 164 ASP A N 1
ATOM 1284 C CA . ASP A 1 164 ? -5.031 8.867 -37.161 1.00 72.12 164 ASP A CA 1
ATOM 1285 C C . ASP A 1 164 ? -3.785 8.720 -38.056 1.00 72.12 164 ASP A C 1
ATOM 1287 O O . ASP A 1 164 ? -2.895 9.570 -38.083 1.00 72.12 164 ASP A O 1
ATOM 1291 N N . ASP A 1 165 ? -3.655 7.554 -38.698 1.00 73.44 165 ASP A N 1
ATOM 1292 C CA . ASP A 1 165 ? -2.588 7.299 -39.669 1.00 73.44 165 ASP A CA 1
ATOM 1293 C C . ASP A 1 165 ? -2.952 7.955 -41.015 1.00 73.44 165 ASP A C 1
ATOM 1295 O O . ASP A 1 165 ? -3.934 7.537 -41.639 1.00 73.44 165 ASP A O 1
ATOM 1299 N N . PRO A 1 166 ? -2.185 8.949 -41.509 1.00 74.81 166 PRO A N 1
ATOM 1300 C CA . PRO A 1 166 ? -2.418 9.541 -42.827 1.00 74.81 166 PRO A CA 1
ATOM 1301 C C . PRO A 1 166 ? -2.198 8.550 -43.986 1.00 74.81 166 PRO A C 1
ATOM 1303 O O . PRO A 1 166 ? -2.477 8.884 -45.139 1.00 74.81 166 PRO A O 1
ATOM 1306 N N . GLY A 1 167 ? -1.722 7.334 -43.699 1.00 73.12 167 GLY A N 1
ATOM 1307 C CA . GLY A 1 167 ? -1.441 6.300 -44.679 1.00 73.12 167 GLY A CA 1
ATOM 1308 C C . GLY A 1 167 ? -0.140 6.564 -45.443 1.00 73.12 167 GLY A C 1
ATOM 1309 O O . GLY A 1 167 ? 0.509 7.603 -45.280 1.00 73.12 167 GLY A O 1
ATOM 1310 N N . PRO A 1 168 ? 0.294 5.616 -46.292 1.00 75.50 168 PRO A N 1
ATOM 1311 C CA . PRO A 1 168 ? 1.516 5.773 -47.065 1.00 75.50 168 PRO A CA 1
ATOM 1312 C C . PRO A 1 168 ? 1.380 6.945 -48.045 1.00 75.50 168 PRO A C 1
ATOM 1314 O O . PRO A 1 168 ? 0.538 6.931 -48.942 1.00 75.50 168 PRO A O 1
ATOM 1317 N N . VAL A 1 169 ? 2.250 7.946 -47.895 1.00 66.62 169 VAL A N 1
ATOM 1318 C CA . VAL A 1 169 ? 2.412 9.037 -48.864 1.00 66.62 169 VAL A CA 1
ATOM 1319 C C . VAL A 1 169 ? 2.808 8.447 -50.217 1.00 66.62 169 VAL A C 1
ATOM 1321 O O . VAL A 1 169 ? 3.935 7.991 -50.413 1.00 66.62 169 VAL A O 1
ATOM 1324 N N . SER A 1 170 ? 1.874 8.446 -51.166 1.00 54.56 170 SER A N 1
ATOM 1325 C CA . SER A 1 170 ? 2.175 8.152 -52.560 1.00 54.56 170 SER A CA 1
ATOM 1326 C C . SER A 1 170 ? 2.957 9.330 -53.135 1.00 54.56 170 SER A C 1
ATOM 1328 O O . SER A 1 170 ? 2.373 10.365 -53.458 1.00 54.56 170 SER A O 1
ATOM 1330 N N . ASN A 1 171 ? 4.275 9.187 -53.263 1.00 52.75 171 ASN A N 1
ATOM 1331 C CA . ASN A 1 171 ? 5.057 10.086 -54.102 1.00 52.75 171 ASN A CA 1
ATOM 1332 C C . ASN A 1 171 ? 4.641 9.836 -55.557 1.00 52.75 171 ASN A C 1
ATOM 1334 O O . ASN A 1 171 ? 5.097 8.883 -56.184 1.00 52.75 171 ASN A O 1
ATOM 1338 N N . SER A 1 172 ? 3.720 10.651 -56.063 1.00 48.09 172 SER A N 1
ATOM 1339 C CA . SER A 1 172 ? 3.460 10.772 -57.493 1.00 48.09 172 SER A CA 1
ATOM 1340 C C . SER A 1 172 ? 4.652 11.479 -58.140 1.00 48.09 172 SER A C 1
ATOM 1342 O O . SER A 1 172 ? 4.917 12.636 -57.804 1.00 48.09 172 SER A O 1
ATOM 1344 N N . GLU A 1 173 ? 5.370 10.743 -58.993 1.00 40.72 173 GLU A N 1
ATOM 1345 C CA . GLU A 1 173 ? 6.402 11.241 -59.919 1.00 40.72 173 GLU A CA 1
ATOM 1346 C C . GLU A 1 173 ? 5.905 12.393 -60.805 1.00 40.72 173 GLU A C 1
ATOM 1348 O O . GLU A 1 173 ? 4.708 12.387 -61.186 1.00 40.72 173 GLU A O 1
#

Foldseek 3Di:
DQVVLLVVQLACAVHLVLLLQLLVLCVQQPLPLVSLLCCLVPPDDPPDPDPHDDDPFRRQFHPPDPEADPVNLVVLVVVVVDPQLVLSVSCNVCQVVSCVSRVTHGDPSNVLSSVCVSVVDNSVRSSVVSSVVCSVVSVVVVVVDVVVDPPPDPPDVVVDDDPDDPPDPPPDD